Protein AF-W5M307-F1 (afdb_monomer)

Secondary structure (DSSP, 8-state):
----HHHHHTT---HHHHHHHHHHHHHHHHHHHHHHHTTTTTT-TTSHHHHHHHHHHHHHHHHHS---S-----

Radius of gyration: 28.52 Å; Cα contacts (8 Å, |Δi|>4): 7; chains: 1; bounding box: 59×26×80 Å

Sequence (74 aa):
DAVPAAAVAMSTISPTDYDNLEIQQQYNDINNRWDLAAETDWDNENSSARLFERSRIKALAGKAF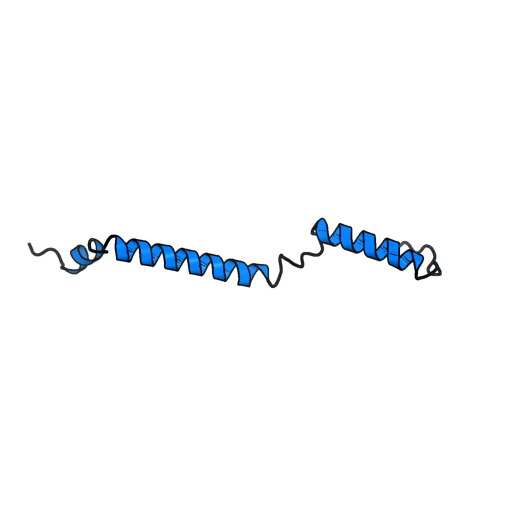PRELSCVCP

Organism: Lepisosteus oculatus (NCBI:txid7918)

Structure (mmCIF, N/CA/C/O backbone):
data_AF-W5M307-F1
#
_entry.id   AF-W5M307-F1
#
loop_
_atom_site.group_PDB
_atom_site.id
_atom_site.type_symbol
_atom_site.label_atom_id
_atom_site.label_alt_id
_atom_site.label_comp_id
_atom_site.label_asym_id
_atom_site.label_entity_id
_atom_site.label_seq_id
_atom_site.pdbx_PDB_ins_code
_atom_site.Cartn_x
_atom_site.Cartn_y
_atom_site.Cartn_z
_atom_site.occupancy
_atom_site.B_iso_or_equiv
_atom_site.auth_seq_id
_atom_site.auth_comp_id
_atom_site.auth_asym_id
_atom_site.auth_atom_id
_atom_site.pdbx_PDB_model_num
ATOM 1 N N . ASP A 1 1 ? -25.781 16.068 51.788 1.00 46.53 1 ASP A N 1
ATOM 2 C CA . ASP A 1 1 ? -24.689 15.838 50.822 1.00 46.53 1 ASP A CA 1
ATOM 3 C C . ASP A 1 1 ? -25.204 15.934 49.397 1.00 46.53 1 ASP A C 1
ATOM 5 O O . ASP A 1 1 ? -25.982 15.088 48.976 1.00 46.53 1 ASP A O 1
ATOM 9 N N . ALA A 1 2 ? -24.855 17.006 48.682 1.00 55.38 2 ALA A N 1
ATOM 10 C CA . ALA A 1 2 ? -25.222 17.193 47.280 1.00 55.38 2 ALA A CA 1
ATOM 11 C C . ALA A 1 2 ? -24.077 16.674 46.401 1.00 55.38 2 ALA A C 1
ATOM 13 O O . ALA A 1 2 ? -23.005 17.275 46.359 1.00 55.38 2 ALA A O 1
ATOM 14 N N . VAL A 1 3 ? -24.285 15.539 45.732 1.00 62.62 3 VAL A N 1
ATOM 15 C CA . VAL A 1 3 ? -23.349 15.032 44.718 1.00 62.62 3 VAL A CA 1
ATOM 16 C C . VAL A 1 3 ? -23.296 16.059 43.578 1.00 62.62 3 VAL A C 1
ATOM 18 O O . VAL A 1 3 ? -24.357 16.480 43.108 1.00 62.62 3 VAL A O 1
ATOM 21 N N . PRO A 1 4 ? -22.108 16.509 43.135 1.00 63.88 4 PRO A N 1
ATOM 22 C CA . PRO A 1 4 ? -22.011 17.525 42.096 1.00 63.88 4 PRO A CA 1
ATOM 23 C C . PRO A 1 4 ? -22.649 17.008 40.802 1.00 63.88 4 PRO A C 1
ATOM 25 O O . PRO A 1 4 ? -22.299 15.934 40.319 1.00 63.88 4 PRO A O 1
ATOM 28 N N . ALA A 1 5 ? -23.564 17.790 40.222 1.00 57.09 5 ALA A N 1
ATOM 29 C CA . ALA A 1 5 ? -24.296 17.463 38.992 1.00 57.09 5 ALA A CA 1
ATOM 30 C C . ALA A 1 5 ? -23.382 17.083 37.804 1.00 57.09 5 ALA A C 1
ATOM 32 O O . ALA A 1 5 ? -23.798 16.354 36.907 1.00 57.09 5 ALA A O 1
ATOM 33 N N . ALA A 1 6 ? -22.113 17.506 37.837 1.00 54.69 6 ALA A N 1
ATOM 34 C CA . ALA A 1 6 ? -21.085 17.111 36.877 1.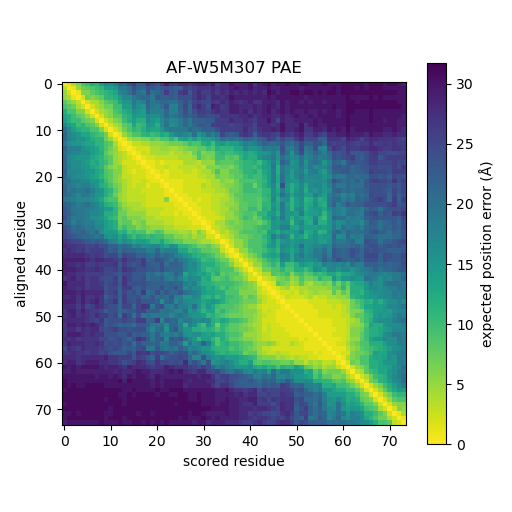00 54.69 6 ALA A CA 1
ATOM 35 C C . ALA A 1 6 ? -2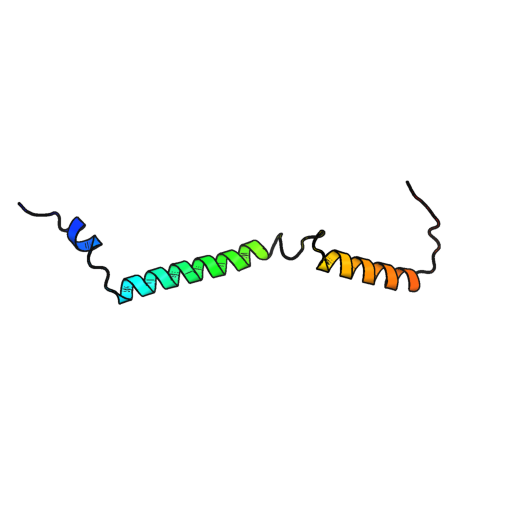0.761 15.601 36.900 1.00 54.69 6 ALA A C 1
ATOM 37 O O . ALA A 1 6 ? -20.439 15.034 35.861 1.00 54.69 6 ALA A O 1
ATOM 38 N N . ALA A 1 7 ? -20.883 14.932 38.053 1.00 52.78 7 ALA A N 1
ATOM 39 C CA . ALA A 1 7 ? -20.657 13.489 38.168 1.00 52.78 7 ALA A CA 1
ATOM 40 C C . ALA A 1 7 ? -21.827 12.663 37.604 1.00 52.78 7 ALA A C 1
ATOM 42 O O . ALA A 1 7 ? -21.619 11.555 37.117 1.00 52.78 7 ALA A O 1
ATOM 43 N N . VAL A 1 8 ? -23.049 13.210 37.625 1.00 56.44 8 VAL A N 1
ATOM 44 C CA . VAL A 1 8 ? -24.243 12.548 37.073 1.00 56.44 8 VAL A CA 1
ATOM 45 C C . VAL A 1 8 ? -24.250 12.628 35.543 1.00 56.44 8 VAL A C 1
ATOM 47 O O . VAL A 1 8 ? -24.575 11.643 34.891 1.00 56.44 8 VAL A O 1
ATOM 50 N N . ALA A 1 9 ? -23.801 13.745 34.959 1.00 56.94 9 ALA A N 1
ATOM 51 C CA . ALA A 1 9 ? -23.787 13.950 33.506 1.00 56.94 9 ALA A CA 1
ATOM 52 C C . ALA A 1 9 ? -22.850 12.992 32.737 1.00 56.94 9 ALA A C 1
ATOM 54 O O . ALA A 1 9 ? -23.135 12.647 31.594 1.00 56.94 9 ALA A O 1
ATOM 55 N N . MET A 1 10 ? -21.767 12.508 33.359 1.00 57.59 10 MET A N 1
ATOM 56 C CA . MET A 1 10 ? -20.880 11.504 32.742 1.00 57.59 10 MET A CA 1
ATOM 57 C C . MET A 1 10 ? -21.515 10.106 32.642 1.00 57.59 10 MET A C 1
ATOM 59 O O . MET A 1 10 ? -21.018 9.271 31.895 1.00 57.59 10 MET A O 1
ATOM 63 N N . SER A 1 11 ? -22.600 9.838 33.381 1.00 58.44 11 SER A N 1
ATOM 64 C CA . SER A 1 11 ? -23.317 8.551 33.360 1.00 58.44 11 SER A CA 1
ATOM 65 C C . SER A 1 11 ? -24.600 8.568 32.519 1.00 58.44 11 SER A C 1
ATOM 67 O O . SER A 1 11 ? -25.305 7.565 32.484 1.00 58.44 11 SER A O 1
ATOM 69 N N . THR A 1 12 ? -24.930 9.675 31.843 1.00 67.00 12 THR A N 1
ATOM 70 C CA . THR A 1 12 ? -26.186 9.821 31.080 1.00 67.00 12 THR A CA 1
ATOM 71 C C . THR A 1 12 ? -25.970 9.967 29.578 1.00 67.00 12 THR A C 1
ATOM 73 O O . THR A 1 12 ? -26.753 10.641 28.911 1.00 67.00 12 THR A O 1
ATOM 76 N N . ILE A 1 13 ? -24.917 9.366 29.025 1.00 70.19 13 ILE A N 1
ATOM 77 C CA . ILE A 1 13 ? -24.871 9.166 27.577 1.00 70.19 13 ILE A CA 1
ATOM 78 C C . ILE A 1 13 ? -25.954 8.139 27.234 1.00 70.19 13 ILE A C 1
ATOM 80 O O . ILE A 1 13 ? -25.962 7.025 27.762 1.00 70.19 13 ILE A O 1
ATOM 84 N N . SER A 1 14 ? -26.924 8.551 26.414 1.00 79.25 14 SER A N 1
ATOM 85 C CA . SER A 1 14 ? -27.929 7.634 25.883 1.00 79.25 14 SER A CA 1
ATOM 86 C C . SER A 1 14 ? -27.206 6.523 25.117 1.00 79.25 14 SER A C 1
ATOM 88 O O . SER A 1 14 ? -26.217 6.826 24.446 1.00 79.25 14 SER A O 1
ATOM 90 N N . PRO A 1 15 ? -27.685 5.266 25.142 1.00 78.94 15 PRO A N 1
ATOM 91 C CA . PRO A 1 15 ? -27.115 4.197 24.319 1.00 78.94 15 PRO A CA 1
ATOM 92 C C . PRO A 1 15 ? -26.918 4.631 22.859 1.00 78.94 15 PRO A C 1
ATOM 94 O O . PRO A 1 15 ? -25.880 4.382 22.265 1.00 78.94 15 PRO A O 1
ATOM 97 N N . THR A 1 16 ? -27.861 5.414 22.328 1.00 84.38 16 THR A N 1
ATOM 98 C CA . THR A 1 16 ? -27.778 5.973 20.976 1.00 84.38 16 THR A CA 1
ATOM 99 C C . THR A 1 16 ? -26.635 6.981 20.808 1.00 84.38 16 THR A C 1
ATOM 101 O O . THR A 1 16 ? -25.987 6.993 19.768 1.00 84.38 16 THR A O 1
ATOM 104 N N . ASP A 1 17 ? -26.364 7.836 21.796 1.00 79.25 17 ASP A N 1
ATOM 105 C CA . ASP A 1 17 ? -25.278 8.827 21.720 1.00 79.25 17 ASP A CA 1
ATOM 106 C C . ASP A 1 17 ? -23.901 8.161 21.839 1.00 79.25 17 ASP A C 1
ATOM 108 O O . ASP A 1 17 ? -22.941 8.610 21.213 1.00 79.25 17 ASP A O 1
ATOM 112 N N . TYR A 1 18 ? -23.818 7.064 22.601 1.00 86.25 18 TYR A N 1
ATOM 113 C CA . TYR A 1 18 ? -22.623 6.228 22.685 1.00 86.25 18 TYR A CA 1
ATOM 114 C C . TYR A 1 18 ? -22.298 5.599 21.327 1.00 86.25 18 TYR A C 1
ATOM 116 O O . TYR A 1 18 ? -21.191 5.780 20.822 1.00 86.25 18 TYR A O 1
ATOM 124 N N . ASP A 1 19 ? -23.291 4.956 20.704 1.00 86.38 19 ASP A N 1
ATOM 125 C CA . ASP A 1 19 ? -23.150 4.335 19.384 1.00 86.38 19 ASP A CA 1
ATOM 126 C C . ASP A 1 19 ? -22.736 5.374 18.326 1.00 86.38 19 ASP A C 1
ATOM 128 O O . ASP A 1 19 ? -21.854 5.130 17.505 1.00 86.38 19 ASP A O 1
ATOM 132 N N . ASN A 1 20 ? -23.319 6.579 18.364 1.00 87.38 20 ASN A N 1
ATOM 133 C CA . ASN A 1 20 ? -22.944 7.663 17.451 1.00 87.38 20 ASN A CA 1
ATOM 134 C C . ASN A 1 20 ? -21.487 8.116 17.637 1.00 87.38 20 ASN A C 1
ATOM 136 O O . ASN A 1 20 ? -20.811 8.426 16.652 1.00 87.38 20 ASN A O 1
ATOM 140 N N . LEU A 1 21 ? -20.995 8.168 18.878 1.00 88.62 21 LEU A N 1
ATOM 141 C CA . LEU A 1 21 ? -19.616 8.553 19.169 1.00 88.62 21 LEU A CA 1
ATOM 142 C C . LEU A 1 21 ? -18.618 7.474 18.724 1.00 88.62 21 LEU A C 1
ATOM 144 O O . LEU A 1 21 ? -17.580 7.806 18.150 1.00 88.62 21 LEU A O 1
ATOM 148 N N . GLU A 1 22 ? -18.944 6.198 18.936 1.00 89.62 22 GLU A N 1
ATOM 149 C CA . GLU A 1 22 ? -18.141 5.062 18.468 1.00 89.62 22 GLU A CA 1
ATOM 150 C C . GLU A 1 22 ? -18.048 5.045 16.936 1.00 89.62 22 GLU A C 1
ATOM 152 O O . GLU A 1 22 ? -16.955 4.962 16.370 1.00 89.62 22 GLU A O 1
ATOM 157 N N . ILE A 1 23 ? -19.183 5.230 16.256 1.00 88.81 23 ILE A N 1
ATOM 158 C CA . ILE A 1 23 ? -19.242 5.302 14.794 1.00 88.81 23 ILE A CA 1
ATOM 159 C C . ILE A 1 23 ? -18.387 6.468 14.272 1.00 88.81 23 ILE A C 1
ATOM 161 O O . ILE A 1 23 ? -17.629 6.298 13.316 1.00 88.81 23 ILE A O 1
ATOM 165 N N . GLN A 1 24 ? -18.440 7.647 14.903 1.00 88.75 24 GLN A N 1
ATOM 166 C CA . GLN A 1 24 ? -17.595 8.782 14.504 1.00 88.75 24 GLN A CA 1
ATOM 167 C C . GLN A 1 24 ? -16.097 8.504 14.674 1.00 88.75 24 GLN A C 1
ATOM 169 O O . GLN A 1 24 ? -15.293 8.951 13.852 1.00 88.75 24 GLN A O 1
ATOM 174 N N . GLN A 1 25 ? -15.699 7.772 15.714 1.00 88.06 25 GLN A N 1
ATOM 175 C CA . GLN A 1 25 ? -14.301 7.385 15.908 1.00 88.06 25 GLN A CA 1
ATOM 176 C C . GLN A 1 25 ? -13.842 6.407 14.824 1.00 88.06 25 GLN A C 1
ATOM 178 O O . GLN A 1 25 ? -12.771 6.597 14.249 1.00 88.06 25 GLN A O 1
ATOM 183 N N . GLN A 1 26 ? -14.681 5.428 14.477 1.00 88.62 26 GLN A N 1
ATOM 184 C CA . GLN A 1 26 ? -14.397 4.478 13.400 1.00 88.62 26 GLN A CA 1
ATOM 185 C C . GLN A 1 26 ? -14.246 5.173 12.040 1.00 88.62 26 GLN A C 1
ATOM 187 O O . GLN A 1 26 ? -13.302 4.882 11.308 1.00 88.62 26 GLN A O 1
ATOM 192 N N . TYR A 1 27 ? -15.119 6.129 11.703 1.00 86.62 27 TYR A N 1
ATOM 193 C CA . TYR A 1 27 ? -14.992 6.886 10.451 1.00 86.62 27 TYR A CA 1
ATOM 194 C C . TYR A 1 27 ? -13.713 7.728 10.392 1.00 86.62 27 TYR A C 1
ATOM 196 O O . TYR A 1 27 ? -13.087 7.807 9.335 1.00 86.62 27 TYR A O 1
ATOM 204 N N . ASN A 1 28 ? -13.301 8.329 11.511 1.00 85.00 28 ASN A N 1
ATOM 205 C CA . ASN A 1 28 ? -12.041 9.070 11.572 1.00 85.00 28 ASN A CA 1
ATOM 206 C C . ASN A 1 28 ? -10.825 8.155 11.361 1.00 85.00 28 ASN A C 1
ATOM 208 O O . ASN A 1 28 ? -9.931 8.510 10.597 1.00 85.00 28 ASN A O 1
ATOM 212 N N . ASP A 1 29 ? -10.796 6.975 11.986 1.00 84.00 29 ASP A N 1
ATOM 213 C CA . ASP A 1 29 ? -9.720 5.992 11.795 1.00 84.00 29 ASP A CA 1
ATOM 214 C C . ASP A 1 29 ? -9.629 5.518 10.334 1.00 84.00 29 ASP A C 1
ATOM 216 O O . ASP A 1 29 ? -8.555 5.514 9.727 1.00 84.00 29 ASP A O 1
ATOM 220 N N . ILE A 1 30 ? -10.780 5.215 9.724 1.00 83.75 30 ILE A N 1
ATOM 221 C CA . ILE A 1 30 ? -10.863 4.812 8.317 1.00 83.75 30 ILE A CA 1
ATOM 222 C C . ILE A 1 30 ? -10.332 5.917 7.401 1.00 83.75 30 ILE A C 1
ATOM 224 O O . ILE A 1 30 ? -9.519 5.622 6.528 1.00 83.75 30 ILE A O 1
ATOM 228 N N . ASN A 1 31 ? -10.748 7.171 7.595 1.00 82.25 31 ASN A N 1
ATOM 229 C CA . ASN A 1 31 ? -10.286 8.290 6.769 1.00 82.25 31 ASN A CA 1
ATOM 230 C C . ASN A 1 31 ? -8.769 8.492 6.883 1.00 82.25 31 ASN A C 1
ATOM 232 O O . ASN A 1 31 ? -8.079 8.556 5.867 1.00 82.25 31 ASN A O 1
ATOM 236 N N . ASN A 1 32 ? -8.233 8.477 8.106 1.00 77.88 32 ASN A N 1
ATOM 237 C CA . ASN A 1 32 ? -6.798 8.645 8.339 1.00 77.88 32 ASN A CA 1
ATOM 238 C C . ASN A 1 32 ? -5.965 7.514 7.716 1.00 77.88 32 ASN A C 1
ATOM 240 O O . ASN A 1 32 ? -4.843 7.745 7.270 1.00 77.88 32 ASN A O 1
ATOM 244 N N . ARG A 1 33 ? -6.498 6.288 7.641 1.00 74.69 33 ARG A N 1
ATOM 245 C CA . ARG A 1 33 ? -5.817 5.168 6.977 1.00 74.69 33 ARG A CA 1
ATOM 246 C C . ARG A 1 33 ? -5.604 5.420 5.485 1.00 74.69 33 ARG A C 1
ATOM 248 O O . ARG A 1 33 ? -4.550 5.058 4.963 1.00 74.69 33 ARG A O 1
ATOM 255 N N . TRP A 1 34 ? -6.587 6.003 4.801 1.00 69.94 34 TRP A N 1
ATOM 256 C CA . TRP A 1 34 ? -6.461 6.323 3.378 1.00 69.94 34 TRP A CA 1
ATOM 257 C C . TRP A 1 34 ? -5.469 7.466 3.145 1.00 69.94 34 TRP A C 1
ATOM 259 O O . TRP A 1 34 ? -4.636 7.349 2.249 1.00 69.94 34 TRP A O 1
ATOM 269 N N . ASP A 1 35 ? -5.480 8.494 3.997 1.00 67.56 35 ASP A N 1
ATOM 270 C CA . ASP A 1 35 ? -4.547 9.626 3.901 1.00 67.56 35 ASP A CA 1
ATOM 271 C C . ASP A 1 35 ? -3.087 9.222 4.190 1.00 67.56 35 ASP A C 1
ATOM 273 O O . ASP A 1 35 ? -2.161 9.711 3.546 1.00 67.56 35 ASP A O 1
ATOM 277 N N . LEU A 1 36 ? -2.856 8.286 5.119 1.00 61.66 36 LEU A N 1
ATOM 278 C CA . LEU A 1 36 ? -1.509 7.809 5.469 1.00 61.66 36 LEU A CA 1
ATOM 279 C C . LEU A 1 36 ? -0.942 6.792 4.464 1.00 61.66 36 LEU A C 1
ATOM 281 O O . LEU A 1 36 ? 0.272 6.740 4.255 1.00 61.66 36 LEU A O 1
ATOM 285 N N . ALA A 1 37 ? -1.799 5.985 3.833 1.00 60.19 37 ALA A N 1
ATOM 286 C CA . ALA A 1 37 ? -1.386 5.000 2.831 1.00 60.19 37 ALA A CA 1
ATOM 287 C C . ALA A 1 37 ? -1.079 5.624 1.456 1.00 60.19 37 ALA A C 1
ATOM 289 O O . ALA A 1 37 ? -0.350 5.013 0.670 1.00 60.19 37 ALA A O 1
ATOM 290 N N . ALA A 1 38 ? -1.606 6.822 1.175 1.00 59.81 38 ALA A N 1
ATOM 291 C CA . ALA A 1 38 ? -1.513 7.478 -0.128 1.00 59.81 38 ALA A CA 1
ATOM 292 C C . ALA A 1 38 ? -0.088 7.907 -0.525 1.00 59.81 38 ALA A C 1
ATOM 294 O O . ALA A 1 38 ? 0.219 7.919 -1.712 1.00 59.81 38 ALA A O 1
ATOM 295 N N . GLU A 1 39 ? 0.795 8.210 0.433 1.00 57.56 39 GLU A N 1
ATOM 296 C CA . GLU A 1 39 ? 2.064 8.890 0.114 1.00 57.56 39 GLU A CA 1
ATOM 297 C C . GLU A 1 39 ? 3.321 8.008 0.214 1.00 57.56 39 GLU A C 1
ATOM 299 O O . GLU A 1 39 ? 4.341 8.336 -0.388 1.00 57.56 39 GLU A O 1
ATOM 304 N N . THR A 1 40 ? 3.312 6.899 0.970 1.00 60.06 40 THR A N 1
ATOM 305 C CA . THR A 1 40 ? 4.566 6.144 1.230 1.00 60.06 40 THR A CA 1
ATOM 306 C C . THR A 1 40 ? 4.475 4.620 1.171 1.00 60.06 40 THR A C 1
ATOM 308 O O . THR A 1 40 ? 5.481 3.982 0.860 1.00 60.06 40 THR A O 1
ATOM 311 N N . ASP A 1 41 ? 3.309 4.015 1.423 1.00 61.56 41 ASP A N 1
ATOM 312 C CA . ASP A 1 41 ? 3.196 2.548 1.517 1.00 61.56 41 ASP A CA 1
ATOM 313 C C . ASP A 1 41 ? 2.692 1.893 0.219 1.00 61.56 41 ASP A C 1
ATOM 315 O O . ASP A 1 41 ? 3.179 0.834 -0.178 1.00 61.56 41 ASP A O 1
ATOM 319 N N . TRP A 1 42 ? 1.777 2.543 -0.511 1.00 62.84 42 TRP A N 1
ATOM 320 C CA . TRP A 1 42 ? 1.295 2.025 -1.801 1.00 62.84 42 TRP A CA 1
ATOM 321 C C . TRP A 1 42 ? 2.354 2.047 -2.907 1.00 62.84 42 TRP A C 1
ATOM 323 O O . TRP A 1 42 ? 2.383 1.140 -3.740 1.00 62.84 42 TRP A O 1
ATOM 333 N N . ASP A 1 43 ? 3.260 3.027 -2.877 1.00 66.12 43 ASP A N 1
ATOM 334 C CA . ASP A 1 43 ? 4.361 3.167 -3.836 1.00 66.12 43 ASP A CA 1
ATOM 335 C C . ASP A 1 43 ? 5.694 2.601 -3.317 1.00 66.12 43 ASP A C 1
ATOM 337 O O . ASP A 1 43 ? 6.777 2.960 -3.780 1.00 66.12 43 ASP A O 1
ATOM 341 N N . ASN A 1 44 ? 5.634 1.666 -2.365 1.00 76.19 44 ASN A N 1
ATOM 342 C CA . ASN A 1 44 ? 6.819 1.016 -1.822 1.00 76.19 44 ASN A CA 1
ATOM 343 C C . ASN A 1 44 ? 7.606 0.263 -2.914 1.00 76.19 44 ASN A C 1
ATOM 345 O O . ASN A 1 44 ? 7.206 -0.810 -3.388 1.00 76.19 44 ASN A O 1
ATOM 349 N N . GLU A 1 45 ? 8.779 0.810 -3.251 1.00 77.56 45 GLU A N 1
ATOM 350 C CA . GLU A 1 45 ? 9.733 0.296 -4.245 1.00 77.56 45 GLU A CA 1
ATOM 351 C C . GLU A 1 45 ? 10.196 -1.144 -3.997 1.00 77.56 45 GLU A C 1
ATOM 353 O O . GLU A 1 45 ? 10.577 -1.851 -4.932 1.00 77.56 45 GLU A O 1
ATOM 358 N N . ASN A 1 46 ? 10.146 -1.592 -2.743 1.00 80.69 46 ASN A N 1
ATOM 359 C CA . ASN A 1 46 ? 10.589 -2.917 -2.327 1.00 80.69 46 ASN A CA 1
ATOM 360 C C . ASN A 1 46 ? 9.434 -3.921 -2.159 1.00 80.69 46 ASN A C 1
ATOM 362 O O . ASN A 1 46 ? 9.654 -5.061 -1.746 1.00 80.69 46 ASN A O 1
ATOM 366 N N . SER A 1 47 ? 8.193 -3.535 -2.468 1.00 82.62 47 SER A N 1
ATOM 367 C CA . SER A 1 47 ? 7.075 -4.479 -2.457 1.00 82.62 47 SER A CA 1
ATOM 368 C C . SER A 1 47 ? 7.274 -5.571 -3.517 1.00 82.62 47 SER A C 1
ATOM 370 O O . SER A 1 47 ? 7.736 -5.325 -4.637 1.00 82.62 47 SER A O 1
ATOM 372 N N . SER A 1 48 ? 6.901 -6.810 -3.185 1.00 86.06 48 SER A N 1
ATOM 373 C CA . SER A 1 48 ? 7.021 -7.947 -4.109 1.00 86.06 48 SER A CA 1
ATOM 374 C C . SER A 1 48 ? 6.244 -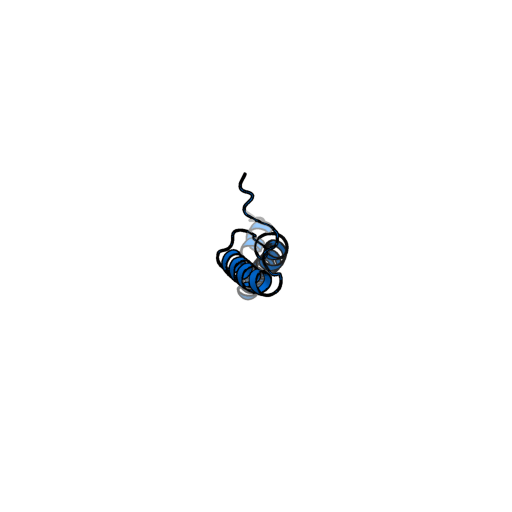7.722 -5.414 1.00 86.06 48 SER A C 1
ATOM 376 O O . SER A 1 48 ? 6.721 -8.102 -6.485 1.00 86.06 48 SER A O 1
ATOM 378 N N . ALA A 1 49 ? 5.094 -7.041 -5.343 1.00 87.00 49 ALA A N 1
ATOM 379 C CA . ALA A 1 49 ? 4.292 -6.652 -6.499 1.00 87.00 49 ALA A CA 1
ATOM 380 C C . ALA A 1 49 ? 5.049 -5.698 -7.440 1.00 87.00 49 ALA A C 1
ATOM 382 O O . ALA A 1 49 ? 5.083 -5.921 -8.653 1.00 87.00 49 ALA A O 1
ATOM 383 N N . ARG A 1 50 ? 5.722 -4.677 -6.895 1.00 85.62 50 ARG A N 1
ATOM 384 C CA . ARG A 1 50 ? 6.466 -3.702 -7.701 1.00 85.62 50 ARG A CA 1
ATOM 385 C C . ARG A 1 50 ? 7.744 -4.289 -8.290 1.00 85.62 50 ARG A C 1
ATOM 387 O O . ARG A 1 50 ? 8.064 -4.025 -9.448 1.00 85.62 50 ARG A O 1
ATOM 394 N N . LEU A 1 51 ? 8.445 -5.144 -7.544 1.00 87.44 51 LEU A N 1
ATOM 395 C CA . LEU A 1 51 ? 9.615 -5.872 -8.047 1.00 87.44 51 LEU A CA 1
ATOM 396 C C . LEU A 1 51 ? 9.251 -6.808 -9.205 1.00 87.44 51 LEU A C 1
ATOM 398 O O . LEU A 1 51 ? 9.975 -6.858 -10.205 1.00 87.44 51 LEU A O 1
ATOM 402 N N . PHE A 1 52 ? 8.117 -7.506 -9.102 1.00 90.19 52 PHE A N 1
ATOM 403 C CA . PHE A 1 52 ? 7.599 -8.325 -10.193 1.00 90.19 52 PHE A CA 1
ATOM 404 C C . PHE A 1 52 ? 7.302 -7.471 -11.433 1.00 90.19 52 PHE A C 1
ATOM 406 O O . PHE A 1 52 ? 7.819 -7.771 -12.513 1.00 90.19 52 PHE A O 1
ATOM 413 N N . GLU A 1 53 ? 6.570 -6.366 -11.281 1.00 89.75 53 GLU A N 1
ATOM 414 C CA . GLU A 1 53 ? 6.233 -5.471 -12.394 1.00 89.75 53 GLU A CA 1
ATOM 415 C C . GLU A 1 53 ? 7.486 -4.869 -13.047 1.00 89.75 53 GLU A C 1
ATOM 417 O O . GLU A 1 53 ? 7.642 -4.891 -14.270 1.00 89.75 53 GLU A O 1
ATOM 422 N N . ARG A 1 54 ? 8.461 -4.442 -12.240 1.00 86.25 54 ARG A N 1
ATOM 423 C CA . ARG A 1 54 ? 9.749 -3.940 -12.727 1.00 86.25 54 ARG A CA 1
ATOM 424 C C . ARG A 1 54 ? 10.539 -5.011 -13.478 1.00 86.25 54 ARG A C 1
ATOM 426 O O . ARG A 1 54 ? 11.129 -4.713 -14.518 1.00 86.25 54 ARG A O 1
ATOM 433 N N . SER A 1 55 ? 10.551 -6.256 -12.992 1.00 88.88 55 SER A N 1
ATOM 434 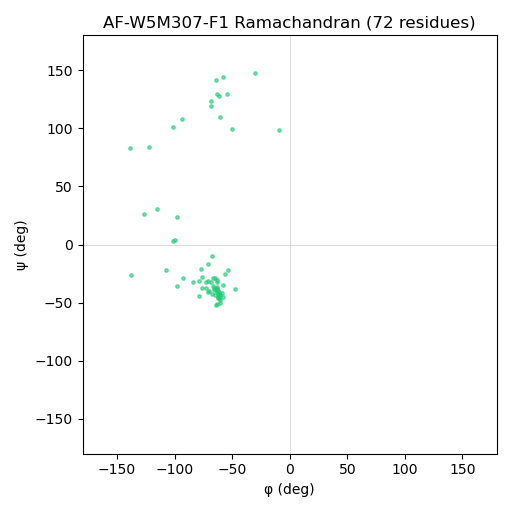C CA . SER A 1 55 ? 11.205 -7.377 -13.684 1.00 88.88 55 SER A CA 1
ATOM 435 C C . SER A 1 55 ? 10.554 -7.663 -15.042 1.00 88.88 55 SER A C 1
ATOM 437 O O . SER A 1 55 ? 11.258 -7.871 -16.035 1.00 88.88 55 SER A O 1
ATOM 439 N N . ARG A 1 56 ? 9.219 -7.567 -15.111 1.00 91.50 56 ARG A N 1
ATOM 440 C CA . ARG A 1 56 ? 8.430 -7.722 -16.333 1.00 91.50 56 ARG A CA 1
ATOM 441 C C . ARG A 1 56 ? 8.756 -6.626 -17.340 1.00 91.50 56 ARG A C 1
ATOM 443 O O . ARG A 1 56 ? 9.132 -6.937 -18.469 1.00 91.50 56 ARG A O 1
ATOM 450 N N . ILE A 1 57 ? 8.692 -5.362 -16.922 1.00 85.88 57 ILE A N 1
ATOM 451 C CA . ILE A 1 57 ? 9.034 -4.210 -17.765 1.00 85.88 57 ILE A CA 1
ATOM 452 C C . ILE A 1 57 ? 10.474 -4.337 -18.269 1.00 85.88 57 ILE A C 1
ATOM 454 O O . ILE A 1 57 ? 10.704 -4.187 -19.463 1.00 85.88 57 ILE A O 1
ATOM 458 N N . LYS A 1 58 ? 11.438 -4.698 -17.410 1.00 84.62 58 LYS A N 1
ATOM 459 C CA . LYS A 1 58 ? 12.847 -4.880 -17.802 1.00 84.62 58 LYS A CA 1
ATOM 460 C C . LYS A 1 58 ? 13.026 -5.987 -18.848 1.00 84.62 58 LYS A C 1
ATOM 462 O O . LYS A 1 58 ? 13.795 -5.813 -19.792 1.00 84.62 58 LYS A O 1
ATOM 467 N N . ALA A 1 59 ? 12.312 -7.105 -18.718 1.00 85.56 59 ALA A N 1
ATOM 468 C CA . ALA A 1 59 ? 12.355 -8.200 -19.687 1.00 85.56 59 ALA A CA 1
ATOM 469 C C . ALA A 1 59 ? 11.678 -7.851 -21.026 1.00 85.56 59 ALA A C 1
ATOM 471 O O . ALA A 1 59 ? 12.098 -8.349 -22.070 1.00 85.56 59 ALA A O 1
ATOM 472 N N . LEU A 1 60 ? 10.641 -7.009 -21.008 1.00 82.62 60 LEU A N 1
ATOM 473 C CA . LEU A 1 60 ? 9.951 -6.530 -22.210 1.00 82.62 60 LEU A CA 1
ATOM 474 C C . LEU A 1 60 ? 10.743 -5.414 -22.909 1.00 82.62 60 LEU A C 1
ATOM 476 O O . LEU A 1 60 ? 10.957 -5.474 -24.117 1.00 82.62 60 LEU A O 1
ATOM 480 N N . ALA A 1 61 ? 11.267 -4.451 -22.152 1.00 81.38 61 ALA A N 1
ATOM 481 C CA . ALA A 1 61 ? 12.102 -3.366 -22.655 1.00 81.38 61 ALA A CA 1
ATOM 482 C C . ALA A 1 61 ? 13.441 -3.881 -23.202 1.00 81.38 61 ALA A C 1
ATOM 484 O O . ALA A 1 61 ? 13.879 -3.428 -24.251 1.00 81.38 61 ALA A O 1
ATOM 485 N N . GLY A 1 62 ? 14.050 -4.894 -22.571 1.00 64.19 62 GLY A N 1
ATOM 486 C CA . GLY A 1 62 ? 15.258 -5.554 -23.084 1.00 64.19 62 GLY A CA 1
ATOM 487 C C . GLY A 1 62 ? 15.059 -6.361 -24.377 1.00 64.19 62 GLY A C 1
ATOM 488 O O . GLY A 1 62 ? 16.041 -6.797 -24.971 1.00 64.19 62 GLY A O 1
ATOM 489 N N . LYS A 1 63 ? 13.809 -6.580 -24.815 1.00 56.09 63 LYS A N 1
ATOM 490 C CA . LYS A 1 63 ? 13.478 -7.116 -26.150 1.00 56.09 63 LYS A CA 1
ATOM 491 C C . LYS A 1 63 ? 13.240 -6.002 -27.175 1.00 56.09 63 LYS A C 1
ATOM 493 O O . LYS A 1 63 ? 13.467 -6.228 -28.357 1.00 56.09 63 LYS A O 1
ATOM 498 N N . ALA A 1 64 ? 12.777 -4.834 -26.724 1.00 57.38 64 ALA A N 1
ATOM 499 C CA . ALA A 1 64 ? 12.493 -3.669 -27.563 1.00 57.38 64 ALA A CA 1
ATOM 500 C C . ALA A 1 64 ? 13.741 -2.812 -27.846 1.00 57.38 64 ALA A C 1
ATOM 502 O O . ALA A 1 64 ? 13.868 -2.256 -28.931 1.00 57.38 64 ALA A O 1
ATOM 503 N N . PHE A 1 65 ? 14.677 -2.744 -26.898 1.00 47.19 65 PHE A N 1
ATOM 504 C CA . PHE A 1 65 ? 15.991 -2.138 -27.075 1.00 47.19 65 PHE A CA 1
ATOM 505 C C . PHE A 1 65 ? 17.011 -3.263 -27.279 1.00 47.19 65 PHE A C 1
ATOM 507 O O . PHE A 1 65 ? 17.377 -3.926 -26.302 1.00 47.19 65 PHE A O 1
ATOM 514 N N . PRO A 1 66 ? 17.435 -3.553 -28.526 1.00 51.53 66 PRO A N 1
ATOM 515 C CA . PRO A 1 66 ? 18.499 -4.514 -28.759 1.00 51.53 66 PRO A CA 1
ATOM 516 C C . PRO A 1 66 ? 19.723 -4.098 -27.942 1.00 51.53 66 PRO A C 1
ATOM 518 O O . PRO A 1 66 ? 20.118 -2.935 -27.920 1.00 51.53 6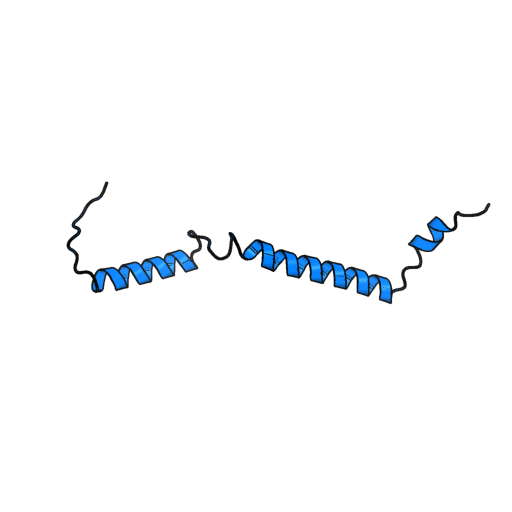6 PRO A O 1
ATOM 521 N N . ARG A 1 67 ? 20.255 -5.070 -27.200 1.00 56.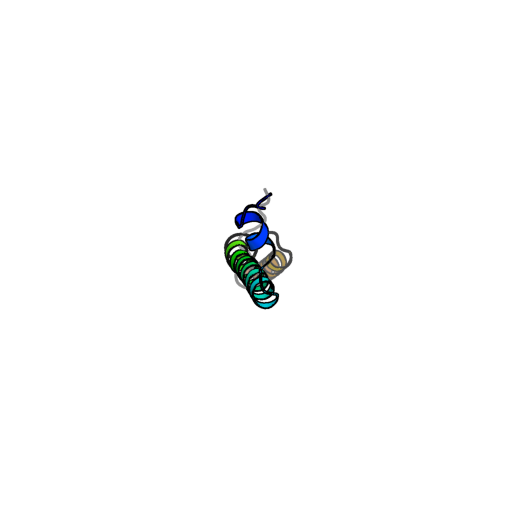88 67 ARG A N 1
ATOM 522 C CA . ARG A 1 67 ? 21.414 -4.946 -26.319 1.00 56.88 67 ARG A CA 1
ATOM 523 C C . ARG A 1 67 ? 22.578 -4.281 -27.056 1.00 56.88 67 ARG A C 1
ATOM 525 O O . ARG A 1 67 ? 23.323 -4.958 -27.750 1.00 56.88 67 ARG A O 1
ATOM 532 N N . GLU A 1 68 ? 22.774 -2.992 -26.835 1.00 53.94 68 GLU A N 1
ATOM 533 C CA . GLU A 1 68 ? 24.044 -2.323 -27.135 1.00 53.94 68 GLU A CA 1
ATOM 534 C C . GLU A 1 68 ? 24.588 -1.574 -25.916 1.00 53.94 68 GLU A C 1
ATOM 536 O O . GLU A 1 68 ? 25.356 -0.630 -26.018 1.00 53.94 68 GLU A O 1
ATOM 541 N N . LEU A 1 69 ? 24.222 -2.036 -24.723 1.00 53.16 69 LEU A N 1
ATOM 542 C CA . LEU A 1 69 ? 24.985 -1.772 -23.510 1.00 53.16 69 LEU A CA 1
ATOM 543 C C . LEU A 1 69 ? 25.348 -3.134 -22.938 1.00 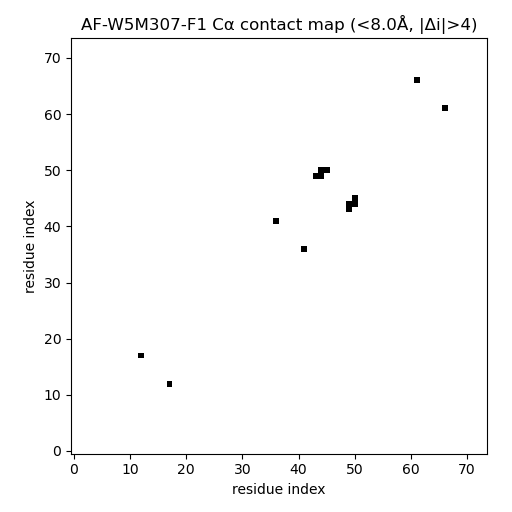53.16 69 LEU A C 1
ATOM 545 O O . LEU A 1 69 ? 24.632 -3.761 -22.156 1.00 53.16 69 LEU A O 1
ATOM 549 N N . SER A 1 70 ? 26.439 -3.621 -23.518 1.00 54.56 70 SER A N 1
ATOM 550 C CA . SER A 1 70 ? 27.344 -4.618 -22.986 1.00 54.56 70 SER A CA 1
ATOM 551 C C . SER A 1 70 ? 27.416 -4.592 -21.463 1.00 54.56 70 SER A C 1
ATOM 553 O O . SER A 1 70 ? 27.331 -3.553 -20.815 1.00 54.56 70 SER A O 1
ATOM 555 N N . CYS A 1 71 ? 27.618 -5.786 -20.918 1.00 48.69 71 CYS A N 1
ATOM 556 C CA . CYS A 1 71 ? 28.336 -6.051 -19.684 1.00 48.69 71 CYS A CA 1
ATOM 557 C C . CYS A 1 71 ? 29.081 -4.830 -19.119 1.00 48.69 71 CYS A C 1
ATOM 559 O O . CYS A 1 71 ? 30.199 -4.545 -19.535 1.00 48.69 71 CYS A O 1
ATOM 561 N N . VAL A 1 72 ? 28.481 -4.158 -18.143 1.00 43.41 72 VAL A N 1
ATOM 562 C CA . VAL A 1 72 ? 29.200 -3.317 -17.191 1.00 43.41 72 VAL A CA 1
ATOM 563 C C . VAL A 1 72 ? 28.559 -3.580 -15.832 1.00 43.41 72 VAL A C 1
ATOM 565 O O . VAL A 1 72 ? 27.632 -2.903 -15.404 1.00 43.41 72 VAL A O 1
ATOM 568 N N . CYS A 1 73 ? 29.017 -4.660 -15.199 1.00 35.78 73 CYS A N 1
ATOM 569 C CA . CYS A 1 73 ? 29.308 -4.596 -13.771 1.00 35.78 73 CYS A CA 1
ATOM 570 C C . CYS A 1 73 ? 30.528 -3.666 -13.651 1.00 35.78 73 CYS A C 1
ATOM 572 O O . CYS A 1 73 ? 31.506 -3.874 -14.379 1.00 35.78 73 CYS A O 1
ATOM 574 N N . PRO A 1 74 ? 30.418 -2.584 -12.873 1.00 48.34 74 PRO A N 1
ATOM 575 C CA . PRO A 1 74 ? 30.716 -2.640 -11.446 1.00 48.34 74 PRO A CA 1
ATOM 576 C C . PRO A 1 74 ? 29.503 -2.390 -10.551 1.00 48.34 74 PRO A C 1
ATOM 578 O O . PRO A 1 74 ? 28.618 -1.596 -10.936 1.00 48.34 74 PRO A O 1
#

Foldseek 3Di:
DDDPVVVVVVVPCDPVNV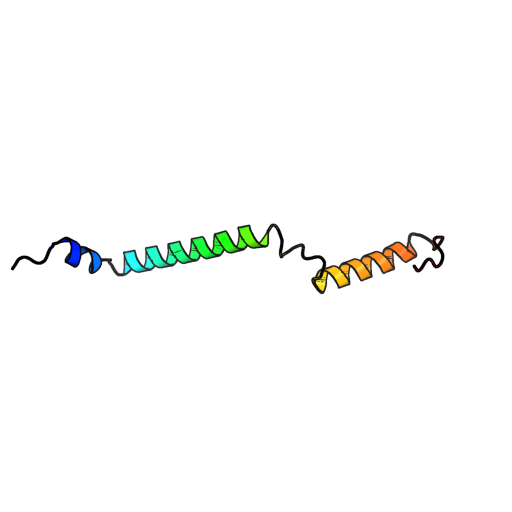VVVVVVVVVVVVVVVCVVCVPDPVPPCPDPVNVVVVVVCCVVVCVVDPDPPDDDDD

Mean predicted aligned error: 17.09 Å

pLDDT: mean 71.3, std 14.98, range [35.78, 91.5]

Solvent-accessible surface area (backbone atoms only — not comparable to full-atom values): 4666 Å² total; per-residue (Å²): 138,83,78,60,68,73,69,56,60,77,73,62,66,48,72,68,58,48,53,53,52,53,51,52,51,51,52,52,54,56,52,51,52,54,66,62,37,70,79,59,63,78,74,36,76,83,38,71,69,48,46,51,52,50,52,50,50,51,58,52,48,57,66,73,46,72,84,82,74,68,96,69,84,130